Protein AF-A0A1M5BFX5-F1 (afdb_monomer_lite)

Radius of gyration: 16.09 Å; chains: 1; bounding box: 54×35×32 Å

Secondary structure (DSSP, 8-state):
----------S--HHHHHHHHHHHH-GGGHHHHHHHHTSSS--HHHHHHHHHHHH-SSS-TTHHHHHHT----HHHHHHHHHHHHHT-

pLDDT: mean 74.97, std 12.44, range [43.38, 88.25]

Sequence (88 aa):
MDRKTQRKFLTPDYKKIYSDMITKKFPDKKKSCEKILSKQELSVMDVIVLNSLIFGTVGNQNYDFNQKCRSYDKKTIFFILDYQKKKN

Foldseek 3Di: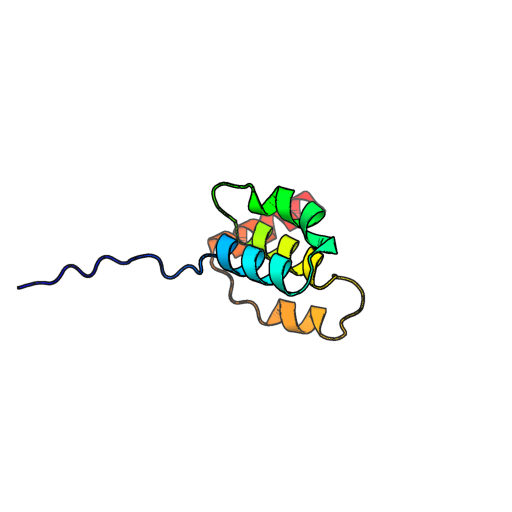
DDPPPPPPDPDDPLLVVLVVCCVPPNVVLCVVLVVLSVDPDHDVVSSVVSCCSRVNPPDPPCNVVVVVPDDDDPVVVVVVVVVVVVVD

Structure (mmCIF, N/CA/C/O backbone):
data_AF-A0A1M5BFX5-F1
#
_entry.id   AF-A0A1M5BFX5-F1
#
loop_
_atom_site.group_PDB
_atom_site.id
_atom_site.type_symbol
_atom_site.label_atom_id
_atom_site.label_alt_id
_atom_site.label_comp_id
_atom_site.label_asym_id
_atom_site.label_entity_id
_atom_site.label_seq_id
_atom_site.pdbx_PDB_ins_code
_atom_site.Cartn_x
_atom_site.Cartn_y
_atom_site.Cartn_z
_atom_site.occupancy
_atom_site.B_iso_or_equiv
_atom_site.auth_seq_id
_atom_site.auth_comp_id
_atom_site.auth_asym_id
_atom_site.auth_atom_id
_atom_site.pdbx_PDB_model_num
ATOM 1 N N . MET A 1 1 ? -38.008 1.776 -19.764 1.00 43.38 1 MET A N 1
ATOM 2 C CA . MET A 1 1 ? -37.704 1.338 -18.380 1.00 43.38 1 MET A CA 1
ATOM 3 C C . MET A 1 1 ? -36.200 1.413 -18.185 1.00 43.38 1 MET A C 1
ATOM 5 O O . MET A 1 1 ? -35.481 0.430 -18.328 1.00 43.38 1 MET A O 1
ATOM 9 N N . ASP A 1 2 ? -35.729 2.624 -17.935 1.00 47.47 2 ASP A N 1
ATOM 10 C CA . ASP A 1 2 ? -34.325 3.013 -17.956 1.00 47.47 2 ASP A CA 1
ATOM 11 C C . ASP A 1 2 ? -33.683 2.622 -16.625 1.00 47.47 2 ASP A C 1
ATOM 13 O O . ASP A 1 2 ? -33.817 3.307 -15.607 1.00 47.47 2 ASP A O 1
ATOM 17 N N . ARG A 1 3 ? -33.021 1.460 -16.599 1.00 52.00 3 ARG A N 1
ATOM 18 C CA . ARG A 1 3 ? -32.240 1.033 -15.436 1.00 52.00 3 ARG A CA 1
ATOM 19 C C . ARG A 1 3 ? -31.053 1.982 -15.291 1.00 52.00 3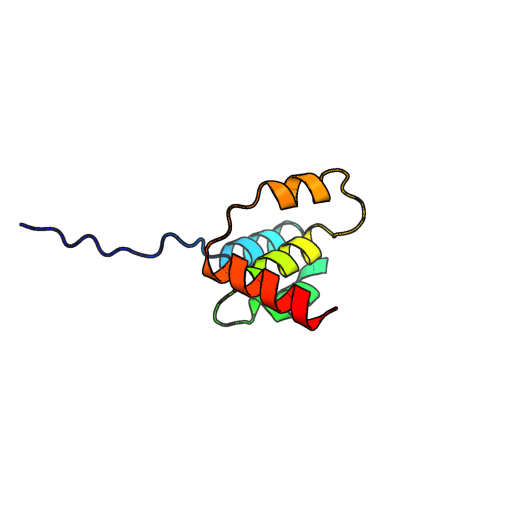 ARG A C 1
ATOM 21 O O . ARG A 1 3 ? -30.034 1.825 -15.956 1.00 52.00 3 ARG A O 1
ATOM 28 N N . LYS A 1 4 ? -31.190 2.966 -14.397 1.00 49.62 4 LYS A N 1
ATOM 29 C CA . LYS A 1 4 ? -30.082 3.723 -13.806 1.00 49.62 4 LYS A CA 1
ATOM 30 C C . LYS A 1 4 ? -29.120 2.722 -13.159 1.00 49.62 4 LYS A C 1
ATOM 32 O O . LYS A 1 4 ? -29.275 2.370 -11.991 1.00 49.62 4 LYS A O 1
ATOM 37 N N . THR A 1 5 ? -28.157 2.221 -13.927 1.00 58.94 5 THR A N 1
ATOM 38 C CA . THR A 1 5 ? -27.073 1.383 -13.416 1.00 58.94 5 THR A CA 1
ATOM 39 C C . THR A 1 5 ? -26.263 2.236 -12.453 1.00 58.94 5 THR A C 1
ATOM 41 O O . THR A 1 5 ? -25.471 3.087 -12.859 1.00 58.94 5 THR A O 1
ATOM 44 N N . GLN A 1 6 ? -26.514 2.055 -11.158 1.00 51.09 6 GLN A N 1
ATOM 45 C CA . GLN A 1 6 ? -25.691 2.614 -10.098 1.00 51.09 6 GLN A CA 1
ATOM 46 C C . GLN A 1 6 ? -24.250 2.171 -10.371 1.00 51.09 6 GLN A C 1
ATOM 48 O O . GLN A 1 6 ? -23.950 0.979 -10.313 1.00 51.09 6 GLN A O 1
ATOM 53 N N . ARG A 1 7 ? -23.369 3.124 -10.702 1.00 51.50 7 ARG A N 1
ATOM 54 C CA . ARG A 1 7 ? -21.912 2.946 -10.738 1.00 51.50 7 ARG A CA 1
ATOM 55 C C . ARG A 1 7 ? -21.437 2.587 -9.324 1.00 51.50 7 ARG A C 1
ATOM 57 O O . ARG A 1 7 ? -20.932 3.435 -8.597 1.00 51.50 7 ARG A O 1
ATOM 64 N N . LYS A 1 8 ? -21.655 1.345 -8.895 1.00 50.91 8 LYS A N 1
ATOM 65 C CA . LYS A 1 8 ? -21.066 0.801 -7.673 1.00 50.91 8 LYS A CA 1
ATOM 66 C C . LYS A 1 8 ? -19.582 0.576 -7.959 1.00 50.91 8 LYS A C 1
ATOM 68 O O . LYS A 1 8 ? -19.224 -0.339 -8.686 1.00 50.91 8 LYS A O 1
ATOM 73 N N . PHE A 1 9 ? -18.788 1.529 -7.474 1.00 54.94 9 PHE A N 1
ATOM 74 C CA . PHE A 1 9 ? -17.342 1.530 -7.249 1.00 54.94 9 PHE A CA 1
ATOM 75 C C . PHE A 1 9 ? -16.537 0.400 -7.919 1.00 54.94 9 PHE A C 1
ATOM 77 O O . PHE A 1 9 ? -16.486 -0.723 -7.433 1.00 54.94 9 PHE A O 1
ATOM 84 N N . LEU A 1 10 ? -15.816 0.753 -8.990 1.00 63.59 10 LEU A N 1
ATOM 85 C CA . LEU A 1 10 ? -14.793 -0.077 -9.652 1.00 63.59 10 LEU A CA 1
ATOM 86 C C . LEU A 1 10 ? -13.487 -0.217 -8.839 1.00 63.59 10 LEU A C 1
ATOM 88 O O . LEU A 1 10 ? -12.469 -0.659 -9.367 1.00 63.59 10 LEU A O 1
ATOM 92 N N . THR A 1 11 ? -13.470 0.206 -7.578 1.00 66.31 11 THR A N 1
ATOM 93 C CA . THR A 1 11 ? -12.271 0.166 -6.739 1.00 66.31 11 THR A CA 1
ATOM 94 C C . THR A 1 11 ? -12.260 -1.121 -5.921 1.00 66.31 11 THR A C 1
ATOM 96 O O . THR A 1 11 ? -13.219 -1.362 -5.185 1.00 66.31 11 THR A O 1
ATOM 99 N N . PRO A 1 12 ? -11.199 -1.941 -6.013 1.00 76.06 12 PRO A N 1
ATOM 100 C CA . PRO A 1 12 ? -11.052 -3.120 -5.170 1.00 76.06 12 PRO A CA 1
ATOM 101 C C . PRO A 1 12 ? -11.136 -2.753 -3.686 1.00 76.06 12 PRO A C 1
ATOM 103 O O . PRO A 1 12 ? -10.612 -1.719 -3.268 1.00 76.06 12 PRO A O 1
ATOM 106 N N . ASP A 1 13 ? -11.748 -3.620 -2.879 1.00 82.62 13 ASP A N 1
ATOM 107 C CA . ASP A 1 13 ? -11.701 -3.501 -1.420 1.00 82.62 13 ASP A CA 1
ATOM 108 C C . ASP A 1 13 ? -10.312 -3.922 -0.926 1.00 82.62 13 ASP A C 1
ATOM 110 O O . ASP A 1 13 ? -10.068 -5.062 -0.518 1.00 82.62 13 ASP A O 1
ATOM 114 N N . TYR A 1 14 ? -9.366 -2.987 -1.014 1.00 84.62 14 TYR A N 1
ATOM 115 C CA . TYR A 1 14 ? -7.983 -3.209 -0.611 1.00 84.62 14 TYR A CA 1
ATOM 116 C C . TYR A 1 14 ? -7.876 -3.650 0.848 1.00 84.62 14 TYR A C 1
ATOM 118 O O . TYR A 1 14 ? -7.000 -4.447 1.175 1.00 84.62 14 TYR A O 1
ATOM 126 N N . LYS A 1 15 ? -8.776 -3.191 1.724 1.00 85.81 15 LYS A N 1
ATOM 127 C CA . LYS A 1 15 ? -8.731 -3.535 3.146 1.00 85.81 15 LYS A CA 1
ATOM 128 C C . LYS A 1 15 ? -8.968 -5.023 3.329 1.00 85.81 15 LYS A C 1
ATOM 130 O O . LYS A 1 15 ? -8.166 -5.681 3.988 1.00 85.81 15 LYS A O 1
ATOM 135 N N . LYS A 1 16 ? -10.007 -5.547 2.679 1.00 84.94 16 LYS A N 1
ATOM 136 C CA . LYS A 1 16 ? -10.349 -6.968 2.730 1.00 84.94 16 LYS A CA 1
ATOM 137 C C . LYS A 1 16 ? -9.306 -7.847 2.037 1.00 84.94 16 LYS A C 1
ATOM 139 O O . LYS A 1 16 ? -8.910 -8.879 2.572 1.00 84.94 16 LYS A O 1
ATOM 144 N N . ILE A 1 17 ? -8.803 -7.413 0.880 1.00 87.50 17 ILE A N 1
ATOM 145 C CA . ILE A 1 17 ? -7.773 -8.153 0.131 1.00 87.50 17 ILE A CA 1
ATOM 146 C C . ILE A 1 17 ? -6.495 -8.296 0.965 1.00 87.50 17 ILE A C 1
ATOM 148 O O . ILE A 1 17 ? -5.966 -9.399 1.119 1.00 87.50 17 ILE A O 1
ATOM 152 N N . TYR A 1 18 ? -6.001 -7.191 1.528 1.00 86.88 18 TYR A N 1
ATOM 153 C CA . TYR A 1 18 ? -4.785 -7.219 2.331 1.00 86.88 18 TYR A CA 1
ATOM 154 C C . TYR A 1 18 ? -4.998 -7.919 3.675 1.00 86.88 18 TYR A C 1
ATOM 156 O O . TYR A 1 18 ? -4.106 -8.656 4.093 1.00 86.88 18 TYR A O 1
ATOM 164 N N . SER A 1 19 ? -6.157 -7.769 4.331 1.00 86.50 19 SER A N 1
ATOM 165 C CA . SER A 1 19 ? -6.439 -8.487 5.582 1.00 86.50 19 SER A CA 1
ATOM 166 C C . SER A 1 19 ? -6.426 -10.002 5.388 1.00 86.50 19 SER A C 1
ATOM 168 O O . SER A 1 19 ? -5.797 -10.706 6.179 1.00 86.50 19 SER A O 1
ATOM 170 N N . ASP A 1 20 ? -7.047 -10.505 4.319 1.00 87.88 20 ASP A N 1
ATOM 171 C CA . ASP A 1 20 ? -7.049 -11.937 4.003 1.00 87.88 20 ASP A CA 1
ATOM 172 C C . ASP A 1 20 ? -5.641 -12.426 3.653 1.00 87.88 20 ASP A C 1
ATOM 174 O O . ASP A 1 20 ? -5.189 -13.454 4.162 1.00 87.88 20 ASP A O 1
ATOM 178 N N . MET A 1 21 ? -4.907 -11.664 2.835 1.00 87.69 21 MET A N 1
ATOM 179 C CA . MET A 1 21 ? -3.535 -12.003 2.454 1.00 87.69 21 MET A CA 1
ATOM 180 C C . MET A 1 21 ? -2.60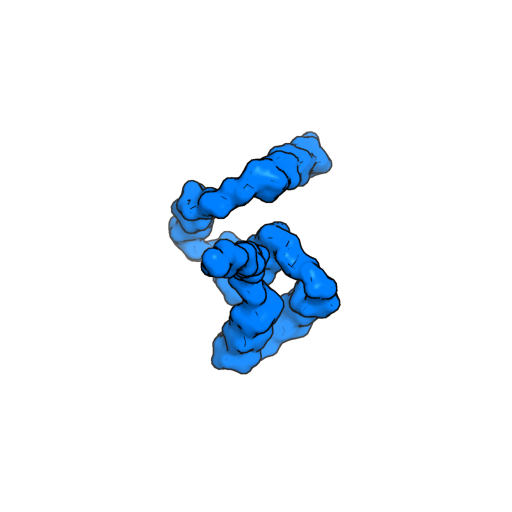0 -12.078 3.671 1.00 87.69 21 MET A C 1
ATOM 182 O O . MET A 1 21 ? -1.816 -13.022 3.788 1.00 87.69 21 MET A O 1
ATOM 186 N N . ILE A 1 22 ? -2.694 -11.115 4.591 1.00 88.25 22 ILE A N 1
ATOM 187 C CA . ILE A 1 22 ? -1.889 -11.074 5.819 1.00 88.25 22 ILE A 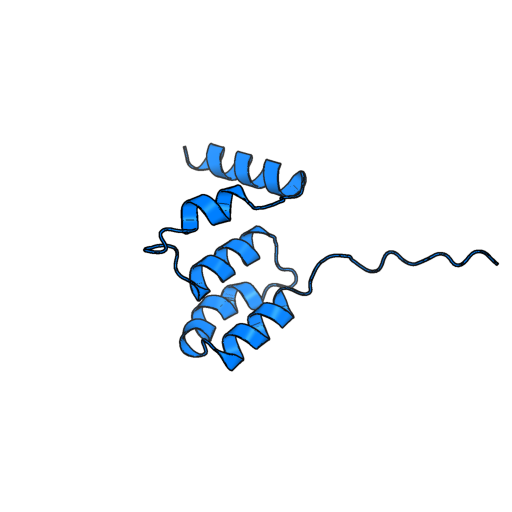CA 1
ATOM 188 C C . ILE A 1 22 ? -2.247 -12.244 6.729 1.00 88.25 22 ILE A C 1
ATOM 190 O O . ILE A 1 22 ? -1.354 -12.951 7.187 1.00 88.25 22 ILE A O 1
ATOM 194 N N . THR A 1 23 ? -3.538 -12.487 6.950 1.00 85.94 23 THR A N 1
ATOM 195 C CA . THR A 1 23 ? -4.000 -13.551 7.853 1.00 85.94 23 THR A CA 1
ATOM 196 C C . THR A 1 23 ? -3.615 -14.936 7.333 1.00 85.94 23 THR A C 1
ATOM 198 O O . THR A 1 23 ? -3.262 -15.809 8.121 1.00 85.94 23 THR A O 1
ATOM 201 N N . LYS A 1 24 ? -3.628 -15.137 6.009 1.00 85.94 24 LYS A N 1
ATOM 202 C CA . LYS A 1 24 ? -3.341 -16.437 5.390 1.00 85.94 24 LYS A CA 1
ATOM 203 C C . LYS A 1 24 ? -1.854 -16.705 5.153 1.00 85.94 24 LYS A C 1
ATOM 205 O O . LYS A 1 24 ? -1.454 -17.864 5.148 1.00 85.94 24 LYS A O 1
ATOM 210 N N . LYS A 1 25 ? -1.050 -15.671 4.883 1.00 83.00 25 LYS A N 1
ATOM 211 C CA . LYS A 1 25 ? 0.306 -15.853 4.331 1.00 83.00 25 LYS A CA 1
ATOM 212 C C . LYS A 1 25 ? 1.407 -15.089 5.066 1.00 83.00 25 LYS A C 1
ATOM 214 O O . LYS A 1 25 ? 2.561 -15.485 4.968 1.00 83.00 25 LYS A O 1
ATOM 219 N N . PHE A 1 26 ? 1.071 -14.019 5.789 1.00 82.12 26 PHE A N 1
ATOM 220 C CA . PHE A 1 26 ? 2.053 -13.160 6.462 1.00 82.12 26 PHE A CA 1
ATOM 221 C C . PHE A 1 26 ? 1.589 -12.719 7.863 1.00 82.12 26 PHE A C 1
ATOM 223 O O . PHE A 1 26 ? 1.522 -11.512 8.130 1.00 82.12 26 PHE A O 1
ATOM 230 N N . PRO A 1 27 ? 1.271 -13.663 8.770 1.00 81.56 27 PRO A N 1
ATOM 231 C CA . PRO A 1 27 ? 0.771 -13.334 10.105 1.00 81.56 27 PRO A CA 1
ATOM 232 C C . PRO A 1 27 ? 1.767 -12.480 10.906 1.00 81.56 27 PRO A C 1
ATOM 234 O O . PRO A 1 27 ? 1.356 -11.567 11.621 1.00 81.56 27 PRO A O 1
ATOM 237 N N . ASP A 1 28 ? 3.072 -12.678 10.706 1.00 81.12 28 ASP A N 1
ATOM 238 C CA . ASP A 1 28 ? 4.145 -11.916 11.361 1.00 81.12 28 ASP A CA 1
ATOM 239 C C . ASP A 1 28 ? 4.134 -10.426 11.002 1.00 81.12 28 ASP A C 1
ATOM 241 O O . ASP A 1 28 ? 4.504 -9.564 11.800 1.00 81.12 28 ASP A O 1
ATOM 245 N N . LYS A 1 29 ? 3.652 -10.092 9.800 1.00 79.81 29 LYS A N 1
ATOM 246 C CA . LYS A 1 29 ? 3.587 -8.713 9.297 1.00 79.81 29 LYS A CA 1
ATOM 247 C C . LYS A 1 29 ? 2.286 -8.008 9.671 1.00 79.81 29 LYS A C 1
ATOM 249 O O . LYS A 1 29 ? 2.134 -6.818 9.375 1.00 79.81 29 LYS A O 1
ATOM 254 N N . LYS A 1 30 ? 1.367 -8.707 10.350 1.00 81.56 30 LYS A N 1
ATOM 255 C CA . LYS A 1 30 ? 0.060 -8.180 10.753 1.00 81.56 30 LYS A CA 1
ATOM 256 C C . LYS A 1 30 ? 0.194 -6.908 11.577 1.00 81.56 30 LYS A C 1
ATOM 258 O O . LYS A 1 30 ? -0.405 -5.910 11.203 1.00 81.56 30 LYS A O 1
ATOM 263 N N . LYS A 1 31 ? 1.046 -6.898 12.606 1.00 82.19 31 LYS A N 1
ATOM 264 C CA . LYS A 1 31 ? 1.245 -5.725 13.481 1.00 82.19 31 LYS A CA 1
ATOM 265 C C . LYS A 1 31 ? 1.690 -4.473 12.713 1.00 82.19 31 LYS A C 1
ATOM 267 O O . LYS A 1 31 ? 1.228 -3.371 12.993 1.00 82.19 31 LYS A O 1
ATOM 272 N N . SER A 1 32 ? 2.563 -4.637 11.720 1.00 81.50 32 SER A N 1
ATOM 273 C CA . SER A 1 32 ? 3.061 -3.528 10.893 1.00 81.50 32 SER A CA 1
ATOM 274 C C . SER A 1 32 ? 1.996 -3.004 9.928 1.00 81.50 32 SER A C 1
ATOM 276 O O . SER A 1 32 ? 1.890 -1.798 9.713 1.00 81.50 32 SER A O 1
ATOM 278 N N . CYS A 1 33 ? 1.186 -3.904 9.368 1.00 84.00 33 CYS A N 1
ATOM 279 C CA . CYS A 1 33 ? 0.133 -3.564 8.413 1.00 84.00 33 CYS A CA 1
ATOM 280 C C . CYS A 1 33 ? -1.149 -3.055 9.092 1.00 84.00 33 CYS A C 1
ATOM 282 O O . CYS A 1 33 ? -1.895 -2.285 8.492 1.00 84.00 33 CYS A O 1
ATOM 284 N N . GLU A 1 34 ? -1.396 -3.439 10.344 1.00 83.94 34 GLU A N 1
ATOM 285 C CA . GLU A 1 34 ? -2.588 -3.082 11.122 1.00 83.94 34 GLU A CA 1
ATOM 286 C C . GLU A 1 34 ? -2.735 -1.568 11.296 1.00 83.94 34 GLU A C 1
ATOM 288 O O . GLU A 1 34 ? -3.834 -1.040 11.148 1.00 83.94 34 GLU A O 1
ATOM 293 N N . LYS A 1 35 ? -1.621 -0.843 11.472 1.00 84.94 35 LYS A N 1
ATOM 294 C CA . LYS A 1 35 ? -1.620 0.631 11.513 1.00 84.94 35 LYS A CA 1
ATOM 295 C C . LYS A 1 35 ? -2.229 1.261 10.257 1.00 84.94 35 LYS A C 1
ATOM 297 O O . LYS A 1 35 ? -2.862 2.308 10.343 1.00 84.94 35 LYS A O 1
ATOM 302 N N . ILE A 1 36 ? -2.032 0.634 9.098 1.00 85.56 36 ILE A N 1
ATOM 303 C CA . ILE A 1 36 ? -2.530 1.127 7.812 1.00 85.56 36 ILE A CA 1
ATOM 304 C C . ILE A 1 36 ? -3.951 0.604 7.563 1.00 85.56 36 ILE A C 1
ATOM 306 O O . ILE A 1 36 ? -4.824 1.377 7.185 1.00 85.56 36 ILE A O 1
ATOM 310 N N . LEU A 1 37 ? -4.216 -0.674 7.856 1.00 85.38 37 LEU A N 1
ATOM 311 C CA . LEU A 1 37 ? -5.540 -1.300 7.714 1.00 85.38 37 LEU A CA 1
ATOM 312 C C . LEU A 1 37 ? -6.604 -0.734 8.665 1.00 85.38 37 LEU A C 1
ATOM 314 O O . LEU A 1 37 ? -7.798 -0.849 8.382 1.00 85.38 37 LEU A O 1
ATOM 318 N N . SER A 1 38 ? -6.192 -0.120 9.775 1.00 84.88 38 SER A N 1
ATOM 319 C CA . SER A 1 38 ? -7.097 0.545 10.718 1.00 84.88 38 SER A CA 1
ATOM 320 C C . SER A 1 38 ? -7.720 1.828 10.145 1.00 84.88 38 SER A C 1
ATOM 322 O O . SER A 1 38 ? -8.760 2.277 10.624 1.00 84.88 38 SER A O 1
ATOM 324 N N . LYS A 1 39 ? -7.156 2.396 9.066 1.00 84.44 39 LYS A N 1
ATOM 325 C CA . LYS A 1 39 ? -7.747 3.556 8.383 1.00 84.44 39 LYS A CA 1
ATOM 326 C C . LYS A 1 39 ? -9.141 3.229 7.830 1.00 84.44 39 LYS A C 1
ATOM 328 O O . LYS A 1 39 ? -9.441 2.087 7.461 1.00 84.44 39 LYS A O 1
ATOM 333 N N . GLN A 1 40 ? -9.995 4.254 7.789 1.00 80.00 40 GLN A N 1
ATOM 334 C CA . GLN A 1 40 ? -11.365 4.141 7.284 1.00 80.00 40 GLN A CA 1
ATOM 335 C C . GLN A 1 40 ? -11.383 3.864 5.777 1.00 80.00 40 GLN A C 1
ATOM 337 O O . GLN A 1 40 ? -12.102 2.975 5.331 1.00 80.00 40 GLN A O 1
ATOM 342 N N . GLU A 1 41 ? -10.528 4.552 5.021 1.00 80.25 41 GLU A N 1
ATOM 343 C CA . GLU A 1 41 ? -10.298 4.315 3.598 1.00 80.25 41 GLU A CA 1
ATOM 344 C C . GLU A 1 41 ? -8.796 4.195 3.336 1.00 80.25 41 GLU A C 1
ATOM 346 O O . GLU A 1 41 ? -7.990 4.925 3.918 1.00 80.25 41 GLU A O 1
ATOM 351 N N . LEU A 1 42 ? -8.414 3.260 2.464 1.00 83.19 42 LEU A N 1
ATOM 352 C CA . LEU A 1 42 ? -7.027 3.092 2.042 1.00 83.19 42 LEU A CA 1
ATOM 353 C C . LEU A 1 42 ? -6.795 3.911 0.779 1.00 83.19 42 LEU A C 1
ATOM 355 O O . LEU A 1 42 ? -7.408 3.657 -0.260 1.00 83.19 42 LEU A O 1
ATOM 359 N N . SER A 1 43 ? -5.883 4.875 0.859 1.00 80.69 43 SER A N 1
ATOM 360 C CA . SER A 1 43 ? -5.411 5.579 -0.328 1.00 80.69 43 SER A CA 1
ATOM 361 C C . SER A 1 43 ? -4.494 4.682 -1.165 1.00 80.69 43 SER A C 1
ATOM 363 O O . SER A 1 43 ? -3.943 3.687 -0.686 1.00 80.69 43 SER A O 1
ATOM 365 N N . VAL A 1 44 ? -4.244 5.069 -2.416 1.00 79.69 44 VAL A N 1
ATOM 366 C CA . VAL A 1 44 ? -3.261 4.373 -3.263 1.00 79.69 44 VAL A CA 1
ATOM 367 C C . VAL A 1 44 ? -1.874 4.347 -2.605 1.00 79.69 44 VAL A C 1
ATOM 369 O O . VAL A 1 44 ? -1.149 3.366 -2.731 1.00 79.69 44 VAL A O 1
ATOM 372 N N . MET A 1 45 ? -1.523 5.369 -1.820 1.00 77.88 45 MET A N 1
ATOM 373 C CA . MET A 1 45 ? -0.267 5.391 -1.066 1.00 77.88 45 MET A CA 1
ATOM 374 C C . MET A 1 45 ? -0.250 4.355 0.053 1.00 77.88 45 MET A C 1
ATOM 376 O O . MET A 1 45 ? 0.748 3.660 0.221 1.00 77.88 45 MET A O 1
ATOM 380 N N . ASP A 1 46 ? -1.359 4.208 0.776 1.00 83.62 46 ASP A N 1
ATOM 381 C CA . ASP A 1 46 ? -1.501 3.182 1.811 1.00 83.62 46 ASP A CA 1
ATOM 382 C C . ASP A 1 46 ? -1.343 1.782 1.217 1.00 83.62 46 ASP A C 1
ATOM 384 O O . ASP A 1 46 ? -0.645 0.946 1.788 1.00 83.62 46 ASP A O 1
ATOM 388 N N . VAL A 1 47 ? -1.908 1.556 0.028 1.00 83.25 47 VAL A N 1
ATOM 389 C CA . VAL A 1 47 ? -1.740 0.317 -0.744 1.00 83.25 47 VAL A CA 1
ATOM 390 C C . VAL A 1 47 ? -0.281 0.103 -1.150 1.00 83.25 47 VAL A C 1
ATOM 392 O O . VAL A 1 47 ? 0.248 -0.991 -0.972 1.00 83.25 47 VAL A O 1
ATOM 395 N N . ILE A 1 48 ? 0.406 1.135 -1.648 1.00 80.75 48 ILE A N 1
ATOM 396 C CA . ILE A 1 48 ? 1.825 1.040 -2.027 1.00 80.75 48 ILE A CA 1
ATOM 397 C C . ILE A 1 48 ? 2.694 0.698 -0.810 1.00 80.75 48 ILE A C 1
ATOM 399 O O . ILE A 1 48 ? 3.570 -0.166 -0.905 1.00 80.75 48 ILE A O 1
ATOM 403 N N . VAL A 1 49 ? 2.447 1.340 0.333 1.00 83.06 49 VAL A N 1
ATOM 404 C CA . VAL A 1 49 ? 3.184 1.085 1.577 1.00 83.06 49 VAL A CA 1
ATOM 405 C C . VAL A 1 49 ? 2.872 -0.311 2.116 1.00 83.06 49 VAL A C 1
ATOM 407 O O . VAL A 1 49 ? 3.798 -1.032 2.479 1.00 83.06 49 VAL A O 1
ATOM 410 N N . LEU A 1 50 ? 1.606 -0.742 2.106 1.00 84.88 50 LEU A N 1
ATOM 411 C CA . LEU A 1 50 ? 1.211 -2.110 2.466 1.00 84.88 50 LEU A CA 1
ATOM 412 C C . LEU A 1 50 ? 1.918 -3.142 1.589 1.00 84.88 50 LEU A C 1
ATOM 414 O O . LEU A 1 50 ? 2.505 -4.093 2.102 1.00 84.88 50 LEU A O 1
ATOM 418 N N . ASN A 1 51 ? 1.928 -2.926 0.274 1.00 82.94 51 ASN A N 1
ATOM 419 C CA . ASN A 1 51 ? 2.621 -3.793 -0.668 1.00 82.94 51 ASN A CA 1
ATOM 420 C C . ASN A 1 51 ? 4.126 -3.862 -0.355 1.00 82.94 51 ASN A C 1
ATOM 422 O O . ASN A 1 51 ? 4.709 -4.942 -0.308 1.00 82.94 51 ASN A O 1
ATOM 426 N N . SER A 1 52 ? 4.747 -2.718 -0.066 1.00 80.56 52 SER A N 1
ATOM 427 C CA . SER A 1 52 ? 6.151 -2.643 0.345 1.00 80.56 52 SER A CA 1
ATOM 428 C C . SER A 1 52 ? 6.428 -3.364 1.667 1.00 80.56 52 SER A C 1
ATOM 430 O O . SER A 1 52 ? 7.470 -3.996 1.801 1.00 80.56 52 SER A O 1
ATOM 432 N N . LEU A 1 53 ? 5.534 -3.282 2.654 1.00 82.56 53 LEU A N 1
ATOM 433 C CA . LEU A 1 53 ? 5.694 -3.962 3.943 1.00 82.56 53 LEU A CA 1
ATOM 434 C C . LEU A 1 53 ? 5.576 -5.485 3.785 1.00 82.56 53 LEU A C 1
ATOM 436 O O . LEU A 1 53 ? 6.380 -6.246 4.333 1.00 82.56 53 LEU A O 1
ATOM 440 N N . ILE A 1 54 ? 4.600 -5.937 2.997 1.00 82.31 54 ILE A N 1
ATOM 441 C CA . ILE A 1 54 ? 4.305 -7.359 2.795 1.00 82.31 54 ILE A CA 1
ATOM 442 C C . ILE A 1 54 ? 5.365 -8.036 1.930 1.00 82.31 54 ILE A C 1
ATOM 444 O O . ILE A 1 54 ? 5.816 -9.125 2.283 1.00 82.31 54 ILE A O 1
ATOM 448 N N . PHE A 1 55 ? 5.821 -7.393 0.856 1.00 78.56 55 PHE A N 1
ATOM 449 C CA . PHE A 1 55 ? 6.756 -8.003 -0.096 1.00 78.56 55 PHE A CA 1
ATOM 450 C C . PHE A 1 55 ? 8.212 -7.541 0.066 1.00 78.56 55 PHE A C 1
ATOM 452 O O . PHE A 1 55 ? 9.108 -8.205 -0.448 1.00 78.56 55 PHE A O 1
ATOM 459 N N . GLY A 1 56 ? 8.466 -6.471 0.827 1.00 69.94 56 GLY A N 1
ATOM 460 C CA . GLY A 1 56 ? 9.792 -5.866 0.978 1.00 69.94 56 GLY A CA 1
ATOM 461 C C . GLY A 1 56 ? 10.208 -5.043 -0.251 1.00 69.94 56 GLY A C 1
ATOM 462 O O . GLY A 1 56 ? 9.963 -5.430 -1.391 1.00 69.94 56 GLY A O 1
ATOM 463 N N . THR A 1 57 ? 10.847 -3.892 -0.032 1.00 60.53 57 THR A N 1
ATOM 464 C CA . THR A 1 57 ? 11.410 -3.026 -1.092 1.00 60.53 57 THR A CA 1
ATOM 465 C C . THR A 1 57 ? 12.817 -3.413 -1.527 1.00 60.53 57 THR A C 1
ATOM 467 O O . THR A 1 57 ? 13.270 -2.977 -2.580 1.00 60.53 57 THR A O 1
ATOM 470 N N . VAL A 1 58 ? 13.528 -4.214 -0.739 1.00 48.84 58 VAL A N 1
ATOM 471 C CA . VAL A 1 58 ? 14.971 -4.409 -0.901 1.00 48.84 58 VAL A CA 1
ATOM 472 C C . VAL A 1 58 ? 15.225 -5.832 -1.390 1.00 48.84 58 VAL A C 1
ATOM 474 O O . VAL A 1 58 ? 15.178 -6.770 -0.603 1.00 48.84 58 VAL A O 1
ATOM 477 N N . GLY A 1 59 ? 15.445 -5.998 -2.698 1.00 49.94 59 GLY A N 1
ATOM 478 C CA . GLY A 1 59 ? 16.024 -7.232 -3.254 1.00 49.94 59 GLY A CA 1
ATOM 479 C C . GLY A 1 59 ? 15.287 -7.887 -4.423 1.00 49.94 59 GLY A C 1
ATOM 480 O O . GLY A 1 59 ? 15.832 -8.799 -5.037 1.00 49.94 59 GLY A O 1
ATOM 481 N N . ASN A 1 60 ? 14.088 -7.435 -4.796 1.00 53.34 60 ASN A N 1
ATOM 482 C CA . ASN A 1 60 ? 13.442 -7.960 -5.998 1.00 53.34 60 ASN A CA 1
ATOM 483 C C . ASN A 1 60 ? 14.007 -7.257 -7.235 1.00 53.34 60 ASN A C 1
ATOM 485 O O . ASN A 1 60 ? 13.714 -6.085 -7.459 1.00 53.34 60 ASN A O 1
ATOM 489 N N . GLN A 1 61 ? 14.746 -7.990 -8.074 1.00 55.50 61 GLN A N 1
ATOM 490 C CA . GLN A 1 61 ? 15.223 -7.531 -9.393 1.00 55.50 61 GLN A CA 1
ATOM 491 C C . GLN A 1 61 ? 14.095 -6.925 -10.258 1.00 55.50 61 GLN A C 1
ATOM 493 O O . GLN A 1 61 ? 14.337 -6.098 -11.128 1.00 55.50 61 GLN A O 1
ATOM 498 N N . ASN A 1 62 ? 12.843 -7.280 -9.956 1.00 57.34 62 ASN A N 1
ATOM 499 C CA . ASN A 1 62 ? 11.640 -6.808 -10.632 1.00 57.34 62 ASN A CA 1
ATOM 500 C C . ASN A 1 62 ? 11.007 -5.539 -10.030 1.00 57.34 62 ASN A C 1
ATOM 502 O O . ASN A 1 62 ? 10.006 -5.073 -10.562 1.00 57.34 62 ASN A O 1
ATOM 506 N N . TYR A 1 63 ? 11.519 -4.972 -8.930 1.00 64.06 63 TYR A N 1
ATOM 507 C CA . TYR A 1 63 ? 10.887 -3.820 -8.264 1.00 64.06 63 TYR A CA 1
ATOM 508 C C . TYR A 1 63 ? 10.803 -2.586 -9.175 1.00 64.06 63 TYR A C 1
ATOM 510 O O . TYR A 1 63 ? 9.764 -1.924 -9.230 1.00 64.06 63 TYR A O 1
ATOM 518 N N . ASP A 1 64 ? 11.874 -2.321 -9.923 1.00 60.97 64 ASP A N 1
ATOM 519 C CA . ASP A 1 64 ? 11.962 -1.195 -10.853 1.00 60.97 64 ASP A CA 1
ATOM 520 C C . ASP A 1 64 ? 10.989 -1.362 -12.033 1.00 60.97 64 ASP A C 1
ATOM 522 O O . ASP A 1 64 ? 10.235 -0.452 -12.383 1.00 60.97 64 ASP A O 1
ATOM 526 N N . PHE A 1 65 ? 10.912 -2.579 -12.579 1.00 63.22 65 PHE A N 1
ATOM 527 C CA . PHE A 1 65 ? 9.984 -2.925 -13.654 1.00 63.22 65 PHE A CA 1
ATOM 528 C C . PHE A 1 65 ? 8.520 -2.854 -13.196 1.00 63.22 65 PHE A C 1
ATOM 530 O O . PHE A 1 65 ? 7.681 -2.229 -13.841 1.00 63.22 65 PHE A O 1
ATOM 537 N N . ASN A 1 66 ? 8.21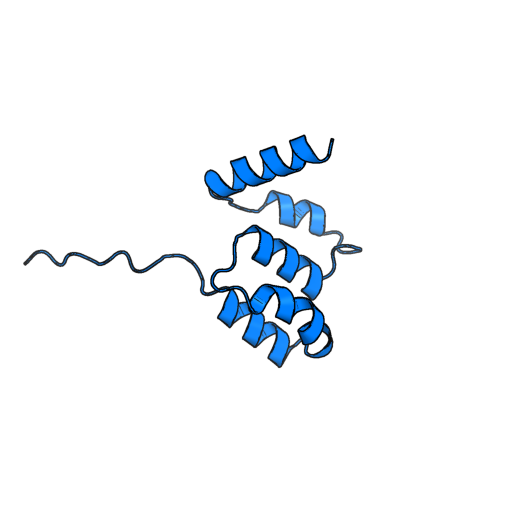2 -3.412 -12.025 1.00 65.88 66 ASN A N 1
ATOM 538 C CA . ASN A 1 66 ? 6.849 -3.471 -11.502 1.00 65.88 66 ASN A CA 1
ATOM 539 C C . ASN A 1 66 ? 6.323 -2.088 -11.064 1.00 65.88 66 ASN A C 1
ATOM 541 O O . ASN A 1 66 ? 5.114 -1.889 -10.962 1.00 65.88 66 ASN A O 1
ATOM 545 N N . GLN A 1 67 ? 7.205 -1.114 -10.799 1.00 66.69 67 GLN A N 1
ATOM 546 C CA . GLN A 1 67 ? 6.812 0.289 -10.619 1.00 66.69 67 GLN A CA 1
ATOM 547 C C . GLN A 1 67 ? 6.450 0.976 -11.940 1.00 66.69 67 GLN A C 1
ATOM 549 O O . GLN A 1 67 ? 5.498 1.756 -11.961 1.00 66.69 67 GLN A O 1
ATOM 554 N N . LYS A 1 68 ? 7.167 0.668 -13.027 1.00 66.81 68 LYS A N 1
ATOM 555 C CA . LYS A 1 68 ? 6.932 1.236 -14.367 1.00 66.81 68 LYS A CA 1
ATOM 556 C C . LYS A 1 68 ? 5.602 0.785 -14.979 1.00 66.81 68 LYS A C 1
ATOM 558 O O . LYS A 1 68 ? 5.016 1.521 -15.763 1.00 66.81 68 LYS A O 1
ATOM 563 N N . CYS A 1 69 ? 5.094 -0.383 -14.588 1.00 65.88 69 CYS A N 1
ATOM 564 C CA . CYS A 1 69 ? 3.841 -0.945 -15.107 1.00 65.88 69 CYS A CA 1
ATOM 565 C C . CYS A 1 69 ? 2.569 -0.492 -14.362 1.00 65.88 69 CYS A C 1
ATOM 567 O O . CYS A 1 69 ? 1.496 -1.050 -14.592 1.00 65.88 69 CYS A O 1
ATOM 569 N N . ARG A 1 70 ? 2.647 0.480 -13.444 1.00 71.69 70 ARG A N 1
ATOM 570 C CA . ARG A 1 70 ? 1.479 0.901 -12.654 1.00 71.69 70 ARG A CA 1
ATOM 571 C C . ARG A 1 70 ? 0.628 1.918 -13.413 1.00 71.69 70 ARG A C 1
ATOM 573 O O . ARG A 1 70 ? 1.088 3.008 -13.738 1.00 71.69 70 ARG A O 1
ATOM 580 N N . SER A 1 71 ? -0.643 1.592 -13.627 1.00 72.00 71 SER A N 1
ATOM 581 C CA . SER A 1 71 ? -1.641 2.531 -14.150 1.00 72.00 71 SER A CA 1
ATOM 582 C C . SER A 1 71 ? -2.249 3.342 -13.004 1.00 72.00 71 SER A C 1
ATOM 584 O O . SER A 1 71 ? -3.177 2.893 -12.334 1.00 72.00 71 SER A O 1
ATOM 586 N N . TYR A 1 72 ? -1.702 4.529 -12.750 1.00 78.19 72 TYR A N 1
ATOM 587 C CA . TYR A 1 72 ? -2.217 5.447 -11.733 1.00 78.19 72 TYR A CA 1
ATOM 588 C C . TYR A 1 72 ? -3.290 6.380 -12.296 1.00 78.19 72 TYR A C 1
ATOM 590 O O . TYR A 1 72 ? -3.223 6.803 -13.450 1.00 78.19 72 TYR A O 1
ATOM 598 N N . ASP A 1 73 ? -4.259 6.756 -11.461 1.00 76.19 73 ASP A N 1
ATOM 599 C CA . ASP A 1 73 ? -5.197 7.820 -11.806 1.00 76.19 73 ASP A CA 1
ATOM 600 C C . ASP A 1 73 ? -4.518 9.202 -11.722 1.00 76.19 73 ASP A C 1
ATOM 602 O O . ASP A 1 73 ? -3.503 9.388 -11.045 1.00 76.19 73 ASP A O 1
ATOM 606 N N . LYS A 1 74 ? -5.112 10.204 -12.378 1.00 82.25 74 LYS A N 1
ATOM 607 C CA . LYS A 1 74 ? -4.586 11.576 -12.424 1.00 82.25 74 LYS A CA 1
ATOM 608 C C . LYS A 1 74 ? -4.326 12.160 -11.028 1.00 82.25 74 LYS A C 1
ATOM 610 O O . LYS A 1 74 ? -3.300 12.808 -10.835 1.00 82.25 74 LYS A O 1
ATOM 615 N N . LYS A 1 75 ? -5.214 11.930 -10.053 1.00 81.56 75 LYS A N 1
ATOM 616 C CA . LYS A 1 75 ? -5.046 12.414 -8.672 1.00 81.56 75 LYS A CA 1
ATOM 617 C C . LYS A 1 75 ? -3.830 11.775 -8.012 1.00 81.56 75 LYS A C 1
ATOM 619 O O . LYS A 1 75 ? -3.033 12.485 -7.403 1.00 81.56 75 LYS A O 1
ATOM 624 N N . THR A 1 76 ? -3.656 10.466 -8.183 1.00 79.00 76 THR A N 1
ATOM 625 C CA . THR A 1 76 ? -2.484 9.745 -7.672 1.00 79.00 76 THR A CA 1
ATOM 626 C C . THR A 1 76 ? -1.187 10.264 -8.297 1.00 79.00 76 THR A C 1
ATOM 628 O O . THR A 1 76 ? -0.218 10.484 -7.575 1.00 79.00 76 THR A O 1
ATOM 631 N N . ILE A 1 77 ? -1.167 10.539 -9.607 1.00 83.75 77 ILE A N 1
ATOM 632 C CA . ILE A 1 77 ? 0.012 11.111 -10.284 1.00 83.75 77 ILE A CA 1
ATOM 633 C C . ILE A 1 77 ? 0.385 12.470 -9.677 1.00 83.75 77 ILE A C 1
ATOM 635 O O . ILE A 1 77 ? 1.542 12.678 -9.314 1.00 83.75 77 ILE A O 1
ATOM 639 N N . PHE A 1 78 ? -0.581 13.381 -9.511 1.00 85.62 78 PHE A N 1
ATOM 640 C CA . PHE A 1 78 ? -0.316 14.685 -8.891 1.00 85.62 78 PHE A CA 1
ATOM 641 C C . PHE A 1 78 ? 0.201 14.562 -7.460 1.00 85.62 78 PHE A C 1
ATOM 643 O O . PHE A 1 78 ? 1.122 15.283 -7.083 1.00 85.62 78 PHE A O 1
ATOM 650 N N . PHE A 1 79 ? -0.351 13.632 -6.682 1.00 80.88 79 PHE A N 1
ATOM 651 C CA . PHE A 1 79 ? 0.110 13.383 -5.322 1.00 80.88 79 PHE A CA 1
ATOM 652 C C . PHE A 1 79 ? 1.568 12.899 -5.284 1.00 80.88 79 PHE A C 1
ATOM 654 O O . PHE A 1 79 ? 2.354 13.383 -4.472 1.00 80.88 79 PHE A O 1
ATOM 661 N N . ILE A 1 80 ? 1.953 11.978 -6.177 1.00 82.25 80 ILE A N 1
ATOM 662 C CA . ILE A 1 80 ? 3.337 11.485 -6.272 1.00 82.25 80 ILE A CA 1
ATOM 663 C C . ILE A 1 80 ? 4.295 12.634 -6.611 1.00 82.25 80 ILE A C 1
ATOM 665 O O . ILE A 1 80 ? 5.346 12.756 -5.983 1.00 82.25 80 ILE A O 1
ATOM 669 N N . LEU A 1 81 ? 3.922 13.495 -7.561 1.00 85.06 81 LEU A N 1
ATOM 670 C CA . LEU A 1 81 ? 4.730 14.654 -7.945 1.00 85.06 81 LEU A CA 1
ATOM 671 C C . LEU A 1 81 ? 4.885 15.663 -6.795 1.00 85.06 81 LEU A C 1
ATOM 673 O O . LEU A 1 81 ? 5.981 16.179 -6.586 1.00 85.06 81 LEU A O 1
ATOM 677 N N . ASP A 1 82 ? 3.820 15.933 -6.034 1.00 86.62 82 ASP A N 1
ATOM 678 C CA . ASP A 1 82 ? 3.878 16.805 -4.849 1.00 86.62 82 ASP A CA 1
ATOM 679 C C . ASP A 1 82 ? 4.789 16.220 -3.763 1.00 86.62 82 ASP A C 1
ATOM 681 O O . ASP A 1 82 ? 5.653 16.912 -3.222 1.00 86.62 82 ASP A O 1
ATOM 685 N N . TYR A 1 83 ? 4.652 14.918 -3.499 1.00 81.44 83 TYR A N 1
ATOM 686 C CA . TYR A 1 83 ? 5.492 14.212 -2.537 1.00 81.44 83 TYR A CA 1
ATOM 687 C C . TYR A 1 83 ? 6.977 14.266 -2.920 1.00 81.44 83 TYR A C 1
ATOM 689 O O . TYR A 1 83 ? 7.820 14.508 -2.059 1.00 81.44 83 TYR A O 1
ATOM 697 N N . GLN A 1 84 ? 7.303 14.078 -4.204 1.00 77.69 84 GLN A N 1
ATOM 698 C CA . GLN A 1 84 ? 8.677 14.187 -4.709 1.00 77.69 84 GLN A CA 1
ATOM 699 C C . GLN A 1 84 ? 9.238 15.601 -4.544 1.00 77.69 84 GLN A C 1
ATOM 701 O O . GLN A 1 84 ? 10.372 15.753 -4.102 1.00 77.69 84 GLN A O 1
ATOM 706 N N . LYS A 1 85 ? 8.440 16.632 -4.845 1.00 84.44 85 LYS A N 1
ATOM 707 C CA . LYS A 1 85 ? 8.854 18.032 -4.682 1.00 84.44 85 LYS A CA 1
ATOM 708 C C . LYS A 1 85 ? 9.102 18.424 -3.230 1.00 84.44 85 LYS A C 1
ATOM 710 O O . LYS A 1 85 ? 9.999 19.208 -2.984 1.00 84.44 85 LYS A O 1
ATOM 715 N N . LYS A 1 86 ? 8.319 17.905 -2.281 1.00 81.50 86 LYS A N 1
ATOM 716 C CA . LYS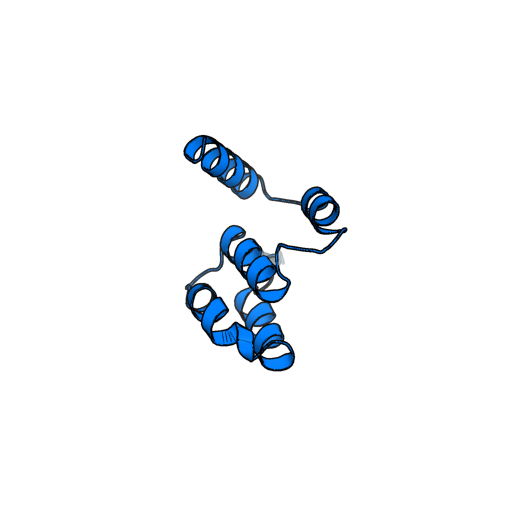 A 1 86 ? 8.479 18.210 -0.845 1.00 81.50 86 LYS A CA 1
ATOM 717 C C . LYS A 1 86 ? 9.696 17.554 -0.196 1.00 81.50 86 LYS A C 1
ATOM 719 O O . LYS A 1 86 ? 10.044 17.921 0.921 1.00 81.50 86 LYS A O 1
ATOM 724 N N . LYS A 1 87 ? 10.263 16.524 -0.828 1.00 76.06 87 LYS A N 1
ATOM 725 C CA . LYS A 1 87 ? 11.354 15.713 -0.272 1.00 76.06 87 LYS A CA 1
ATOM 726 C C . LYS A 1 87 ? 12.717 15.995 -0.923 1.00 76.06 87 LYS A C 1
ATOM 728 O O . LYS A 1 87 ? 13.697 15.388 -0.499 1.00 76.06 87 LYS A O 1
ATOM 733 N N . ASN A 1 88 ? 12.742 16.872 -1.927 1.00 52.06 88 ASN A N 1
ATOM 734 C CA . ASN A 1 88 ? 13.927 17.503 -2.516 1.00 52.06 88 ASN A CA 1
ATOM 735 C C . ASN A 1 88 ? 14.043 18.933 -1.990 1.00 52.06 88 ASN A C 1
ATOM 737 O O . ASN A 1 88 ? 15.190 19.406 -1.877 1.00 52.06 88 ASN A O 1
#